Protein AF-A0A965X068-F1 (afdb_monomer_lite)

Foldseek 3Di:
DLLVVLQVLQVLLCVLQVNPDGDDPVLSVLSCCLCPVLVADSVLLNVLSNVLHPPPCSSVSSSVLSVVCSVVVHRDPVVSVVVVVVVLVPVPCDDDDDPDDDDPPDDDPPPDQRPVNVVVPPDPDDDDDDD

Secondary structure (DSSP, 8-state):
-HHHHHHHHHHHHHHHTT--SPPPHHHHHHHHIIIIIS---HHHHHHHHHHTTT-SSHHHHHHHHHHHHHHTT--SHHHHHHHHHHHHHTTS------------SS-----PPPTTHHHH-----S-----

pLDDT: mean 73.38, std 20.21, range [35.22, 94.38]

Radius of gyration: 19.66 Å; chains: 1; bounding box: 40×53×57 Å

Structure (mmCIF, N/CA/C/O backbone):
data_AF-A0A965X068-F1
#
_entry.id   AF-A0A965X068-F1
#
loop_
_atom_site.group_PDB
_atom_site.id
_atom_site.type_symbol
_atom_site.label_atom_id
_atom_site.label_alt_id
_atom_site.label_comp_id
_atom_site.label_asym_id
_atom_site.label_entity_id
_atom_site.label_seq_id
_atom_site.pdbx_PDB_ins_code
_atom_site.Cartn_x
_atom_site.Cartn_y
_atom_site.Cartn_z
_atom_site.occupancy
_atom_site.B_iso_or_equiv
_atom_site.auth_seq_id
_atom_site.auth_comp_id
_atom_site.auth_asym_id
_atom_site.auth_atom_id
_atom_site.pdbx_PDB_model_num
ATOM 1 N N . ARG A 1 1 ? 3.897 -21.044 5.702 1.00 66.38 1 ARG A N 1
ATOM 2 C CA . ARG A 1 1 ? 5.261 -20.454 5.684 1.00 66.38 1 ARG A CA 1
ATOM 3 C C . ARG A 1 1 ? 5.119 -18.940 5.562 1.00 66.38 1 ARG A C 1
ATOM 5 O O . ARG A 1 1 ? 4.649 -18.493 4.528 1.00 66.38 1 ARG A O 1
ATOM 12 N N . ARG A 1 2 ? 5.476 -18.171 6.597 1.00 81.12 2 ARG A N 1
ATOM 13 C CA . ARG A 1 2 ? 5.324 -16.699 6.650 1.00 81.12 2 ARG A CA 1
ATOM 14 C C . ARG A 1 2 ? 5.943 -15.976 5.444 1.00 81.12 2 ARG A C 1
ATOM 16 O O . ARG A 1 2 ? 5.287 -15.153 4.825 1.00 81.12 2 ARG A O 1
ATOM 23 N N . GLN A 1 3 ? 7.150 -16.372 5.047 1.00 86.31 3 GLN A N 1
ATOM 24 C CA . GLN A 1 3 ? 7.843 -15.802 3.884 1.00 86.31 3 GLN A CA 1
ATOM 25 C C . GLN A 1 3 ? 7.074 -15.980 2.568 1.00 86.31 3 GLN A C 1
ATOM 27 O O . GLN A 1 3 ? 7.004 -15.041 1.788 1.00 86.31 3 GLN A O 1
ATOM 32 N N . ALA A 1 4 ? 6.433 -17.134 2.355 1.00 89.88 4 ALA A N 1
ATOM 33 C CA . ALA A 1 4 ? 5.654 -17.377 1.141 1.00 89.88 4 ALA A CA 1
ATOM 34 C C . ALA A 1 4 ? 4.432 -16.446 1.042 1.00 89.88 4 ALA A C 1
ATOM 36 O O . ALA A 1 4 ? 4.104 -15.982 -0.043 1.00 89.88 4 ALA A O 1
ATOM 37 N N . ALA A 1 5 ? 3.798 -16.125 2.176 1.00 90.12 5 ALA A N 1
ATOM 38 C CA . ALA A 1 5 ? 2.693 -15.167 2.215 1.00 90.12 5 ALA A CA 1
ATOM 39 C C . ALA A 1 5 ? 3.167 -13.736 1.906 1.00 90.12 5 ALA A C 1
ATOM 41 O O . ALA A 1 5 ? 2.514 -13.016 1.158 1.00 90.12 5 ALA A O 1
ATOM 42 N N . VAL A 1 6 ? 4.332 -13.338 2.429 1.00 92.06 6 VAL A N 1
ATOM 43 C CA . VAL A 1 6 ? 4.943 -12.033 2.120 1.00 92.06 6 VAL A CA 1
ATOM 44 C C . VAL A 1 6 ? 5.361 -11.950 0.652 1.00 92.06 6 VAL A C 1
ATOM 46 O O . VAL A 1 6 ? 5.211 -10.904 0.029 1.00 92.06 6 VAL A O 1
ATOM 49 N N . GLU A 1 7 ? 5.875 -13.037 0.078 1.00 92.81 7 GLU A N 1
ATOM 50 C CA . GLU A 1 7 ? 6.220 -13.097 -1.343 1.00 92.81 7 GLU A CA 1
ATOM 51 C C . GLU A 1 7 ? 4.999 -12.952 -2.249 1.00 92.81 7 GLU A C 1
ATOM 53 O O . GLU A 1 7 ? 5.064 -12.195 -3.218 1.00 92.81 7 GLU A O 1
ATOM 58 N N . ASP A 1 8 ? 3.900 -13.634 -1.926 1.00 94.25 8 ASP A N 1
ATOM 59 C CA . ASP A 1 8 ? 2.643 -13.517 -2.664 1.00 94.25 8 ASP A CA 1
ATOM 60 C C . ASP A 1 8 ? 2.058 -12.100 -2.557 1.00 94.25 8 ASP A C 1
ATOM 62 O O . ASP A 1 8 ? 1.728 -11.478 -3.569 1.00 94.25 8 ASP A O 1
ATOM 66 N N . LEU A 1 9 ? 2.047 -11.527 -1.348 1.00 93.12 9 LEU A N 1
ATOM 67 C CA . LEU A 1 9 ? 1.636 -10.141 -1.123 1.00 93.12 9 LEU A CA 1
ATOM 68 C C . LEU A 1 9 ? 2.486 -9.161 -1.941 1.00 93.12 9 LEU A C 1
ATOM 70 O O . LEU A 1 9 ? 1.952 -8.267 -2.597 1.00 93.12 9 LEU A O 1
ATOM 74 N N . ALA A 1 10 ? 3.807 -9.345 -1.939 1.00 93.25 10 ALA A N 1
ATOM 75 C CA . ALA A 1 10 ? 4.725 -8.495 -2.682 1.00 93.25 10 ALA A CA 1
ATOM 76 C C . ALA A 1 10 ? 4.508 -8.594 -4.192 1.00 93.25 10 ALA A C 1
ATOM 78 O O . ALA A 1 10 ? 4.493 -7.574 -4.879 1.00 93.25 10 ALA A O 1
ATOM 79 N N . ALA A 1 11 ? 4.310 -9.806 -4.713 1.00 93.00 11 ALA A N 1
ATOM 80 C CA . ALA A 1 11 ? 4.008 -10.017 -6.122 1.00 93.00 11 ALA A CA 1
ATOM 81 C C . ALA A 1 11 ? 2.692 -9.332 -6.519 1.00 93.00 11 ALA A C 1
ATOM 83 O O . ALA A 1 11 ? 2.638 -8.633 -7.532 1.00 93.00 11 ALA A O 1
ATOM 84 N N . ASN A 1 12 ? 1.654 -9.472 -5.692 1.00 94.38 12 ASN A N 1
ATOM 85 C CA . ASN A 1 12 ? 0.356 -8.850 -5.925 1.00 94.38 12 ASN A CA 1
ATOM 86 C C . ASN A 1 12 ? 0.420 -7.322 -5.882 1.00 94.38 12 ASN A C 1
ATOM 88 O O . ASN A 1 12 ? -0.106 -6.672 -6.785 1.00 94.38 12 ASN A O 1
ATOM 92 N N . ALA A 1 13 ? 1.105 -6.748 -4.896 1.00 92.81 13 ALA A N 1
ATOM 93 C CA . ALA A 1 13 ? 1.295 -5.30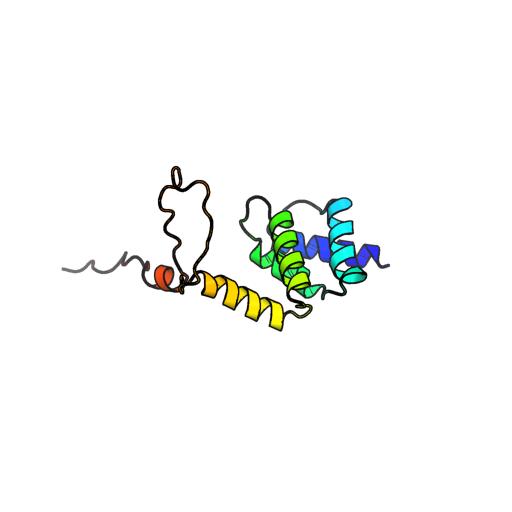8 -4.801 1.00 92.81 13 ALA A CA 1
ATOM 94 C C . ALA A 1 13 ? 2.081 -4.758 -6.003 1.00 92.81 13 ALA A C 1
ATOM 96 O O . ALA A 1 13 ? 1.677 -3.776 -6.613 1.00 92.81 13 ALA A O 1
ATOM 97 N N . PHE A 1 14 ? 3.166 -5.416 -6.418 1.00 92.81 14 PHE A N 1
ATOM 98 C CA . PHE A 1 14 ? 3.977 -4.946 -7.549 1.00 92.81 14 PHE A CA 1
ATOM 99 C C . PHE A 1 14 ? 3.205 -4.996 -8.861 1.00 92.81 14 PHE A C 1
ATOM 101 O O . PHE A 1 14 ? 3.290 -4.063 -9.656 1.00 92.81 14 PHE A O 1
ATOM 108 N N . ARG A 1 15 ? 2.403 -6.048 -9.049 1.00 91.38 15 ARG A N 1
ATOM 109 C CA . ARG A 1 15 ? 1.491 -6.163 -10.185 1.00 91.38 15 ARG A CA 1
ATOM 110 C C . ARG A 1 15 ? 0.481 -5.014 -10.216 1.00 91.38 15 ARG A C 1
ATOM 112 O O . ARG A 1 15 ? 0.281 -4.441 -11.280 1.00 91.38 15 ARG A O 1
ATOM 119 N N . ARG A 1 16 ? -0.122 -4.667 -9.072 1.00 91.06 16 ARG A N 1
ATOM 120 C CA . ARG A 1 16 ? -1.081 -3.549 -8.970 1.00 91.06 16 ARG A CA 1
ATOM 121 C C . ARG A 1 16 ? -0.425 -2.196 -9.235 1.00 91.06 16 ARG A C 1
ATOM 123 O O . ARG A 1 16 ? -0.984 -1.407 -9.975 1.00 91.06 16 ARG A O 1
ATOM 130 N N . ALA A 1 17 ? 0.787 -1.982 -8.728 1.00 88.25 17 ALA A N 1
ATOM 131 C CA . ALA A 1 17 ? 1.556 -0.757 -8.951 1.00 88.25 17 ALA A CA 1
ATOM 132 C C . ALA A 1 17 ? 2.164 -0.631 -10.366 1.00 88.25 17 ALA A C 1
ATOM 134 O O . ALA A 1 17 ? 2.918 0.307 -10.627 1.00 88.25 17 ALA A O 1
ATOM 135 N N . GLY A 1 18 ? 1.917 -1.589 -11.269 1.00 88.38 18 GLY A N 1
ATOM 136 C CA . GLY A 1 18 ? 2.467 -1.578 -12.629 1.00 88.38 18 GLY A CA 1
ATOM 137 C C . GLY A 1 18 ? 3.972 -1.858 -12.704 1.00 88.38 18 GLY A C 1
ATOM 138 O O . GLY A 1 18 ? 4.627 -1.482 -13.672 1.00 88.38 18 GLY A O 1
ATOM 139 N N . ILE A 1 19 ? 4.550 -2.508 -11.690 1.00 87.31 19 ILE A N 1
ATOM 140 C CA . ILE A 1 19 ? 5.975 -2.843 -11.643 1.00 87.31 19 ILE A CA 1
ATOM 141 C C . ILE A 1 19 ? 6.181 -4.230 -12.276 1.00 87.31 19 ILE A C 1
ATOM 143 O O . ILE A 1 19 ? 5.819 -5.234 -11.664 1.00 87.31 19 ILE A O 1
ATOM 147 N N . PRO A 1 20 ? 6.833 -4.342 -13.450 1.00 86.88 20 PRO A N 1
ATOM 148 C CA . PRO A 1 20 ? 6.958 -5.620 -14.165 1.00 86.88 20 PRO A CA 1
ATOM 149 C C . PRO A 1 20 ? 8.020 -6.561 -13.569 1.00 86.88 20 PRO A C 1
ATOM 151 O O . PRO A 1 20 ? 8.184 -7.694 -14.016 1.00 86.88 20 PRO A O 1
ATOM 154 N N . ARG A 1 21 ? 8.781 -6.101 -12.569 1.00 90.31 21 ARG A N 1
ATOM 155 C CA . ARG A 1 21 ? 9.860 -6.863 -11.924 1.00 90.31 21 ARG A CA 1
ATOM 156 C C . ARG A 1 21 ? 9.415 -7.480 -10.602 1.00 90.31 21 ARG A C 1
ATOM 158 O O . ARG A 1 21 ? 8.514 -6.986 -9.934 1.00 90.31 21 ARG A O 1
ATOM 165 N N . ARG A 1 22 ? 10.150 -8.500 -10.156 1.00 89.75 22 ARG A N 1
ATOM 166 C CA . ARG A 1 22 ? 9.968 -9.093 -8.823 1.00 89.75 22 ARG A CA 1
ATOM 167 C C . ARG A 1 22 ? 10.443 -8.142 -7.715 1.00 89.75 22 ARG A C 1
ATOM 169 O O . ARG A 1 22 ? 11.365 -7.339 -7.910 1.00 89.75 22 ARG A O 1
ATOM 176 N N . ALA A 1 23 ? 9.828 -8.261 -6.540 1.00 90.25 23 ALA A N 1
ATOM 177 C CA . ALA A 1 23 ? 10.254 -7.556 -5.338 1.00 90.25 23 ALA A CA 1
ATOM 178 C C . ALA A 1 23 ? 11.628 -8.061 -4.864 1.00 90.25 23 ALA A C 1
ATOM 180 O O . ALA A 1 23 ? 11.897 -9.265 -4.849 1.00 90.25 23 ALA A O 1
ATOM 181 N N . THR A 1 24 ? 12.506 -7.142 -4.462 1.00 93.56 24 THR A N 1
ATOM 182 C CA . THR A 1 24 ? 13.817 -7.488 -3.895 1.00 93.56 24 THR A CA 1
ATOM 183 C C . THR A 1 24 ? 13.683 -8.003 -2.457 1.00 93.56 24 THR A C 1
ATOM 185 O O . THR A 1 24 ? 12.629 -7.888 -1.830 1.00 93.56 24 THR A O 1
ATOM 188 N N . ALA A 1 25 ? 14.757 -8.568 -1.894 1.00 92.25 25 ALA A N 1
ATOM 189 C CA . ALA A 1 25 ? 14.772 -9.006 -0.494 1.00 92.25 25 ALA A CA 1
ATOM 190 C C . ALA A 1 25 ? 14.444 -7.862 0.485 1.00 92.25 25 ALA A C 1
ATOM 192 O O . ALA A 1 25 ? 13.600 -8.040 1.357 1.00 92.25 25 ALA A O 1
ATOM 193 N N . ALA A 1 26 ? 15.023 -6.674 0.277 1.00 92.06 26 ALA A N 1
ATOM 194 C CA . ALA A 1 26 ? 14.744 -5.496 1.100 1.00 92.06 26 ALA A CA 1
ATOM 195 C C . ALA A 1 26 ? 13.273 -5.053 1.015 1.00 92.06 26 ALA A C 1
ATOM 197 O O . ALA A 1 26 ? 12.663 -4.719 2.023 1.00 92.06 26 ALA A O 1
ATOM 198 N N . GLN A 1 27 ? 12.673 -5.103 -0.179 1.00 92.69 27 GLN A N 1
ATOM 199 C CA . GLN A 1 27 ? 11.266 -4.734 -0.370 1.00 92.69 27 GLN A CA 1
ATOM 200 C C . GLN A 1 27 ? 10.315 -5.726 0.313 1.00 92.69 27 GLN A C 1
ATOM 202 O O . GLN A 1 27 ? 9.341 -5.314 0.936 1.00 92.69 27 GLN A O 1
ATOM 207 N N . ARG A 1 28 ? 10.631 -7.027 0.260 1.00 93.88 28 ARG A N 1
ATOM 208 C CA . ARG A 1 28 ? 9.889 -8.062 0.997 1.00 93.88 28 ARG A CA 1
ATOM 209 C C . ARG A 1 28 ? 10.013 -7.886 2.510 1.00 93.88 28 ARG A C 1
ATOM 211 O O . ARG A 1 28 ? 9.015 -8.004 3.208 1.00 93.88 28 ARG A O 1
ATOM 218 N N . MET A 1 29 ? 11.203 -7.552 3.008 1.00 93.50 29 MET A N 1
ATOM 219 C CA . MET A 1 29 ? 11.412 -7.258 4.430 1.00 93.50 29 MET A CA 1
ATOM 220 C C . MET A 1 29 ? 10.585 -6.046 4.879 1.00 93.50 29 MET A C 1
ATOM 222 O O . MET A 1 29 ? 9.966 -6.084 5.934 1.00 93.50 29 MET A O 1
ATOM 226 N N . GLN A 1 30 ? 10.500 -5.002 4.053 1.00 93.56 30 GLN A N 1
ATOM 227 C CA . GLN A 1 30 ? 9.674 -3.835 4.356 1.00 93.56 30 GLN A CA 1
ATOM 228 C C . GLN A 1 30 ? 8.177 -4.183 4.418 1.00 93.56 30 GLN A C 1
ATOM 230 O O . GLN A 1 30 ? 7.481 -3.755 5.334 1.00 93.56 30 GLN A O 1
ATOM 235 N N . MET A 1 31 ? 7.687 -5.014 3.495 1.00 93.19 31 MET A N 1
ATOM 236 C CA . MET A 1 31 ? 6.305 -5.510 3.532 1.00 93.19 31 MET A CA 1
ATOM 237 C C . MET A 1 31 ? 6.035 -6.403 4.745 1.00 93.19 31 MET A C 1
ATOM 239 O O . MET A 1 31 ? 4.950 -6.352 5.321 1.00 93.19 31 MET A O 1
ATOM 243 N N . GLU A 1 32 ? 7.025 -7.189 5.172 1.00 93.88 32 GLU A N 1
ATOM 244 C CA . GLU A 1 32 ? 6.941 -7.950 6.416 1.00 93.88 32 GLU A CA 1
ATOM 245 C C . GLU A 1 32 ? 6.806 -7.022 7.632 1.00 93.88 32 GLU A C 1
ATOM 247 O O . GLU A 1 32 ? 5.963 -7.267 8.495 1.00 93.88 32 GLU A O 1
ATOM 252 N N . THR A 1 33 ? 7.578 -5.934 7.684 1.00 93.19 33 THR A N 1
ATOM 253 C CA . THR A 1 33 ? 7.472 -4.923 8.745 1.00 93.19 33 THR A CA 1
ATOM 254 C C . THR A 1 33 ? 6.066 -4.332 8.807 1.00 93.19 33 THR A C 1
ATOM 256 O O . THR A 1 33 ? 5.478 -4.286 9.885 1.00 93.19 33 THR A O 1
ATOM 259 N N . TRP A 1 34 ? 5.482 -3.946 7.671 1.00 92.44 34 TRP A N 1
ATOM 260 C CA . TRP A 1 34 ? 4.130 -3.379 7.646 1.00 92.44 34 TRP A CA 1
ATOM 261 C C . TRP A 1 34 ? 3.078 -4.339 8.213 1.00 92.44 34 TRP A C 1
ATOM 263 O O . TRP A 1 34 ? 2.284 -3.962 9.071 1.00 92.44 34 TRP A O 1
ATOM 273 N N . VAL A 1 35 ? 3.088 -5.597 7.771 1.00 91.12 35 VAL A N 1
ATOM 274 C CA . VAL A 1 35 ? 2.049 -6.563 8.157 1.00 91.12 35 VAL A CA 1
ATOM 275 C C . VAL A 1 35 ? 2.248 -7.085 9.579 1.00 91.12 35 VAL A C 1
ATOM 277 O O . VAL A 1 35 ? 1.284 -7.238 10.323 1.00 91.12 35 VAL A O 1
ATOM 280 N N . TYR A 1 36 ? 3.489 -7.372 9.976 1.00 91.19 36 TYR A N 1
ATOM 281 C CA . TYR A 1 36 ? 3.757 -8.084 11.227 1.00 91.19 36 TYR A CA 1
ATOM 282 C C . TYR A 1 36 ? 4.282 -7.206 12.357 1.00 91.19 36 TYR A C 1
ATOM 284 O O . TYR A 1 36 ? 3.995 -7.516 13.506 1.00 91.19 36 TYR A O 1
ATOM 292 N N . ALA A 1 37 ? 5.064 -6.163 12.065 1.00 90.38 37 ALA A N 1
ATOM 293 C CA . ALA A 1 37 ? 5.580 -5.269 13.104 1.00 90.38 37 ALA A CA 1
ATOM 294 C C . ALA A 1 37 ? 4.614 -4.109 13.371 1.00 90.38 37 ALA A C 1
ATOM 296 O O . ALA A 1 37 ? 4.422 -3.721 14.516 1.00 90.38 37 ALA A O 1
ATOM 297 N N . TRP A 1 38 ? 3.989 -3.572 12.320 1.00 88.81 38 TRP A N 1
ATOM 298 C CA . TRP A 1 38 ? 3.008 -2.485 12.428 1.00 88.81 38 TRP A CA 1
ATOM 299 C C . TRP A 1 38 ? 1.564 -2.987 12.505 1.00 88.81 38 TRP A C 1
ATOM 301 O O . TRP A 1 38 ? 0.643 -2.185 12.623 1.00 88.81 38 TRP A O 1
ATOM 311 N N . HIS A 1 39 ? 1.362 -4.310 12.441 1.00 89.38 39 HIS A N 1
ATOM 312 C CA . HIS A 1 39 ? 0.047 -4.956 12.493 1.00 89.38 39 HIS A CA 1
ATOM 313 C C . HIS A 1 39 ? -0.963 -4.374 11.490 1.00 89.38 39 HIS A C 1
ATOM 315 O O . HIS A 1 39 ? -2.167 -4.336 11.747 1.00 89.38 39 HIS A O 1
ATOM 321 N N . MET A 1 40 ? -0.478 -3.912 10.336 1.00 85.88 40 MET A N 1
ATOM 322 C CA . MET A 1 40 ? -1.335 -3.370 9.290 1.00 85.88 40 MET A CA 1
ATOM 323 C C . MET A 1 40 ? -1.942 -4.485 8.451 1.00 85.88 40 MET A C 1
ATOM 325 O O . MET A 1 40 ? -1.325 -5.524 8.207 1.00 85.88 40 MET A O 1
ATOM 329 N N . SER A 1 41 ? -3.154 -4.245 7.954 1.00 89.38 41 SER A N 1
ATOM 330 C CA . SER A 1 41 ? -3.808 -5.194 7.059 1.00 89.38 41 SER A CA 1
ATOM 331 C C . SER A 1 41 ? -3.014 -5.362 5.749 1.00 89.38 41 SER A C 1
ATOM 333 O O . SER A 1 41 ? -2.620 -4.358 5.150 1.00 89.38 41 SER A O 1
ATOM 335 N N . PRO A 1 42 ? -2.822 -6.596 5.240 1.00 89.69 42 PRO A N 1
ATOM 336 C CA . PRO A 1 42 ? -2.237 -6.839 3.917 1.00 89.69 42 PRO A CA 1
ATOM 337 C C . PRO A 1 42 ? -2.969 -6.098 2.791 1.00 89.69 42 PRO A C 1
ATOM 339 O O . PRO A 1 42 ? -2.347 -5.621 1.845 1.00 89.69 42 PRO A O 1
ATOM 342 N N . GLU A 1 43 ? -4.283 -5.930 2.930 1.00 89.94 43 GLU A N 1
ATOM 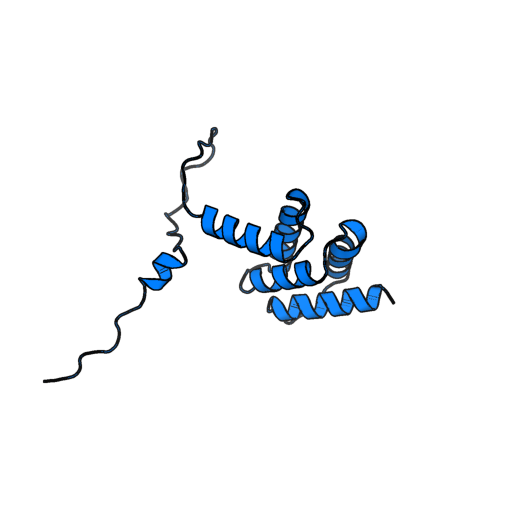343 C CA . GLU A 1 43 ? -5.111 -5.179 1.984 1.00 89.94 43 GLU A CA 1
ATOM 344 C C . GLU A 1 43 ? -4.720 -3.698 1.903 1.00 89.94 43 GLU A C 1
ATOM 346 O O . GLU A 1 43 ? -4.851 -3.069 0.856 1.00 89.94 43 GLU A O 1
ATOM 351 N N . LEU A 1 44 ? -4.182 -3.139 2.990 1.00 89.50 44 LEU A N 1
ATOM 352 C CA . LEU A 1 44 ? -3.681 -1.768 3.031 1.00 89.50 44 LEU A CA 1
ATOM 353 C C . LEU A 1 44 ? -2.442 -1.606 2.139 1.00 89.50 44 LEU A C 1
ATOM 355 O O . LEU A 1 44 ? -2.330 -0.649 1.373 1.00 89.50 44 LEU A O 1
ATOM 359 N N . ALA A 1 45 ? -1.543 -2.594 2.175 1.00 90.06 45 ALA A N 1
ATOM 360 C CA . ALA A 1 45 ? -0.376 -2.627 1.300 1.00 90.06 45 ALA A CA 1
ATOM 361 C C . ALA A 1 45 ? -0.788 -2.741 -0.178 1.00 90.06 45 ALA A C 1
ATOM 363 O O . ALA A 1 45 ? -0.178 -2.099 -1.031 1.00 90.06 45 ALA A O 1
ATOM 364 N N . LEU A 1 46 ? -1.847 -3.498 -0.482 1.00 91.88 46 LEU A N 1
ATOM 365 C CA . LEU A 1 46 ? -2.392 -3.601 -1.837 1.00 91.88 46 LEU A CA 1
ATOM 366 C C . LEU A 1 46 ? -3.045 -2.292 -2.303 1.00 91.88 46 LEU A C 1
ATOM 368 O O . LEU A 1 46 ? -2.790 -1.868 -3.427 1.00 91.88 46 LEU A O 1
ATOM 372 N N . LEU A 1 47 ? -3.797 -1.614 -1.431 1.00 89.38 47 LEU A N 1
ATOM 373 C CA . LEU A 1 47 ? -4.405 -0.316 -1.732 1.00 89.38 47 LEU A CA 1
ATOM 374 C C . LEU A 1 47 ? -3.344 0.754 -2.023 1.00 89.38 47 LEU A C 1
ATOM 376 O O . LEU A 1 47 ? -3.453 1.481 -3.007 1.00 89.38 47 LEU A O 1
ATOM 380 N N . SER A 1 48 ? -2.284 0.826 -1.208 1.00 89.88 48 SER A N 1
ATOM 381 C CA . SER A 1 48 ? -1.181 1.765 -1.470 1.00 89.88 48 SER A CA 1
ATOM 382 C C . SER A 1 48 ? -0.508 1.509 -2.818 1.00 89.88 48 SER A C 1
ATOM 384 O O . SER A 1 48 ? -0.049 2.446 -3.463 1.00 89.88 48 SER A O 1
ATOM 386 N N . ALA A 1 49 ? -0.461 0.249 -3.261 1.00 91.50 49 ALA A N 1
ATOM 387 C CA . ALA A 1 49 ? 0.098 -0.105 -4.554 1.00 91.50 49 ALA A CA 1
ATOM 388 C C . ALA A 1 49 ? -0.768 0.402 -5.712 1.00 91.50 49 ALA A C 1
ATOM 390 O O . ALA A 1 49 ? -0.224 0.903 -6.690 1.00 91.50 49 ALA A O 1
ATOM 391 N N . GLU A 1 50 ? -2.094 0.319 -5.585 1.00 88.88 50 GLU A N 1
ATOM 392 C CA . GLU A 1 50 ? -3.031 0.874 -6.569 1.00 88.88 50 GLU A CA 1
ATOM 393 C C . GLU A 1 50 ? -2.862 2.393 -6.688 1.00 88.88 50 GLU A C 1
ATOM 395 O O . GLU A 1 50 ? -2.741 2.909 -7.797 1.00 88.88 50 GLU A O 1
ATOM 400 N N . TYR A 1 51 ? -2.742 3.099 -5.561 1.00 85.31 51 TYR A N 1
ATOM 401 C CA . TYR A 1 51 ? -2.525 4.551 -5.545 1.00 85.31 51 TYR A CA 1
ATOM 402 C C . TYR A 1 51 ? -1.135 4.983 -6.017 1.00 85.31 51 TYR A C 1
ATOM 404 O O . TYR A 1 51 ? -0.965 6.102 -6.487 1.00 85.31 51 TYR A O 1
ATOM 412 N N . ALA A 1 52 ? -0.133 4.114 -5.905 1.00 88.31 52 ALA A N 1
ATOM 413 C CA . ALA A 1 52 ? 1.220 4.389 -6.378 1.00 88.31 52 ALA A CA 1
ATOM 414 C C . ALA A 1 52 ? 1.408 4.135 -7.887 1.00 88.31 52 ALA A C 1
ATOM 416 O O . ALA A 1 52 ? 2.518 4.299 -8.403 1.00 88.31 52 ALA A O 1
ATOM 417 N N . THR A 1 53 ? 0.360 3.706 -8.595 1.00 88.88 53 THR A N 1
ATOM 418 C CA . THR A 1 53 ? 0.413 3.436 -10.037 1.00 88.88 53 THR A CA 1
ATOM 419 C C . THR A 1 53 ? 0.748 4.710 -10.814 1.00 88.88 53 THR A C 1
ATOM 421 O O . THR A 1 53 ? 0.142 5.753 -10.602 1.00 88.88 53 THR A O 1
ATOM 424 N N . GLY A 1 54 ? 1.711 4.630 -11.736 1.00 81.25 54 GLY A N 1
ATOM 425 C CA . GLY A 1 54 ? 2.131 5.766 -12.571 1.00 81.25 54 GLY A CA 1
ATOM 426 C C . GLY A 1 54 ? 3.184 6.684 -11.936 1.00 81.25 54 GLY A C 1
ATOM 427 O O . GLY A 1 54 ? 3.750 7.528 -12.627 1.00 81.25 54 GLY A O 1
ATOM 428 N N . GLU A 1 55 ? 3.515 6.488 -10.659 1.00 82.81 55 GLU A N 1
ATOM 429 C CA . GLU A 1 55 ? 4.599 7.215 -10.000 1.00 82.81 55 GLU A CA 1
ATOM 430 C C . GLU A 1 55 ? 5.974 6.769 -10.532 1.00 82.81 55 GLU A C 1
ATOM 432 O O . GLU A 1 55 ? 6.185 5.602 -10.866 1.00 82.81 55 GLU A O 1
ATOM 437 N N . SER A 1 56 ? 6.972 7.661 -10.534 1.00 84.06 56 SER A N 1
ATOM 438 C CA . SER A 1 56 ? 8.344 7.304 -10.944 1.00 84.06 56 SER A CA 1
ATOM 439 C C . SER A 1 56 ? 8.973 6.236 -10.032 1.00 84.06 56 SER A C 1
ATOM 441 O O . SER A 1 56 ? 9.781 5.408 -10.464 1.00 84.06 56 SER A O 1
ATOM 443 N N . ARG A 1 57 ? 8.606 6.244 -8.744 1.00 87.88 57 ARG A N 1
ATOM 444 C CA . ARG A 1 57 ? 9.109 5.315 -7.720 1.00 87.88 57 ARG A CA 1
ATOM 445 C C . ARG A 1 57 ? 7.943 4.730 -6.914 1.00 87.88 57 ARG A C 1
ATOM 447 O O . ARG A 1 57 ? 7.784 5.080 -5.742 1.00 87.88 57 ARG A O 1
ATOM 454 N N . PRO A 1 58 ? 7.173 3.793 -7.490 1.00 89.06 58 PRO A N 1
ATOM 455 C CA . PRO A 1 58 ? 5.919 3.312 -6.906 1.00 89.06 58 PRO A CA 1
ATOM 456 C C . PRO A 1 58 ? 6.102 2.732 -5.498 1.00 89.06 58 PRO A C 1
ATOM 458 O O . PRO A 1 58 ? 5.408 3.109 -4.563 1.00 89.06 58 PRO A O 1
ATOM 461 N N . PHE A 1 59 ? 7.129 1.904 -5.288 1.00 89.62 59 PHE A N 1
ATOM 462 C CA . PHE A 1 59 ? 7.400 1.335 -3.963 1.00 89.62 59 PHE A CA 1
ATOM 463 C C . PHE A 1 59 ? 7.747 2.394 -2.898 1.00 89.62 59 PHE A C 1
ATOM 465 O O . PHE A 1 59 ? 7.410 2.237 -1.729 1.00 89.62 59 PHE A O 1
ATOM 472 N N . SER A 1 60 ? 8.427 3.476 -3.288 1.00 90.12 60 SER A N 1
ATOM 473 C CA . SER A 1 60 ? 8.738 4.576 -2.368 1.00 90.12 60 SER A CA 1
ATOM 474 C C . SER A 1 60 ? 7.487 5.384 -2.014 1.00 90.12 60 SER A C 1
ATOM 476 O O . SER A 1 60 ? 7.364 5.830 -0.876 1.00 90.12 60 SER A O 1
ATOM 478 N N . ALA A 1 61 ? 6.555 5.546 -2.956 1.00 88.75 61 ALA A N 1
ATOM 479 C CA . ALA A 1 61 ? 5.263 6.166 -2.684 1.00 88.75 61 ALA A CA 1
ATOM 480 C C . ALA A 1 61 ? 4.412 5.307 -1.742 1.00 88.75 61 ALA A C 1
ATOM 482 O O . ALA A 1 61 ? 3.896 5.833 -0.758 1.00 88.75 61 ALA A O 1
ATOM 483 N N . MET A 1 62 ? 4.369 3.988 -1.964 1.00 91.62 62 MET A N 1
ATOM 484 C CA . MET A 1 62 ? 3.718 3.046 -1.047 1.00 91.62 62 MET A CA 1
ATOM 485 C C . MET A 1 62 ? 4.262 3.174 0.379 1.00 91.62 62 MET A C 1
ATOM 487 O O . MET A 1 62 ? 3.490 3.335 1.317 1.00 91.62 62 MET A O 1
ATOM 491 N N . ASP A 1 63 ? 5.589 3.165 0.556 1.00 92.56 63 ASP A N 1
ATOM 492 C CA . ASP A 1 63 ? 6.211 3.300 1.881 1.00 92.56 63 ASP A CA 1
ATOM 493 C C . ASP A 1 63 ? 5.832 4.614 2.575 1.00 92.56 63 ASP A C 1
ATOM 495 O O . ASP A 1 63 ? 5.572 4.634 3.779 1.00 92.56 63 ASP A O 1
ATOM 499 N N . ARG A 1 64 ? 5.737 5.709 1.814 1.00 89.19 64 ARG A N 1
ATOM 500 C CA . ARG A 1 64 ? 5.316 7.011 2.337 1.00 89.19 64 ARG A CA 1
ATOM 501 C C . ARG A 1 64 ? 3.849 7.009 2.778 1.00 89.19 64 ARG A C 1
ATOM 503 O O . ARG A 1 64 ? 3.553 7.547 3.841 1.00 89.19 64 ARG A O 1
ATOM 510 N N . MET A 1 65 ? 2.955 6.394 1.999 1.00 88.12 65 MET A N 1
ATOM 511 C CA . MET A 1 65 ? 1.537 6.240 2.357 1.00 88.12 65 MET A CA 1
ATOM 512 C C . MET A 1 65 ? 1.372 5.358 3.597 1.00 88.12 65 MET A C 1
ATOM 514 O O . MET A 1 65 ? 0.701 5.755 4.542 1.00 88.12 65 MET A O 1
ATOM 518 N N . MET A 1 66 ? 2.055 4.210 3.640 1.00 89.81 66 MET A N 1
ATOM 519 C CA . MET A 1 66 ? 1.998 3.277 4.770 1.00 89.81 66 MET A CA 1
ATOM 520 C C . MET A 1 66 ? 2.503 3.916 6.068 1.00 89.81 66 MET A C 1
ATOM 522 O O . MET A 1 66 ? 1.873 3.759 7.109 1.00 89.81 66 MET A O 1
ATOM 526 N N . LYS A 1 67 ? 3.597 4.688 6.021 1.00 90.38 67 LYS A N 1
ATOM 527 C CA . LYS A 1 67 ? 4.080 5.455 7.183 1.00 90.38 67 LYS A CA 1
ATOM 528 C C . LYS A 1 67 ? 3.057 6.477 7.657 1.00 90.38 67 LYS A C 1
ATOM 530 O O . LYS A 1 67 ? 2.740 6.507 8.839 1.00 90.38 67 LYS A O 1
ATOM 535 N N . ARG A 1 68 ? 2.486 7.246 6.730 1.00 86.44 68 ARG A N 1
ATOM 536 C CA . ARG A 1 68 ? 1.473 8.251 7.054 1.00 86.44 68 ARG A CA 1
ATOM 537 C C . ARG A 1 68 ? 0.226 7.633 7.694 1.00 86.44 68 ARG A C 1
ATOM 539 O O . ARG A 1 68 ? -0.253 8.153 8.695 1.00 86.44 68 ARG A O 1
ATOM 546 N N . TRP A 1 69 ? -0.255 6.503 7.176 1.00 87.00 69 TRP A N 1
ATOM 547 C CA . TRP A 1 69 ? -1.364 5.761 7.783 1.00 87.00 69 TRP A CA 1
ATOM 548 C C . TRP A 1 69 ? -1.008 5.226 9.168 1.00 87.00 69 TRP A C 1
ATOM 550 O O . TRP A 1 69 ? -1.822 5.319 10.081 1.00 87.00 69 TRP A O 1
ATOM 560 N N . HIS A 1 70 ? 0.219 4.738 9.355 1.00 88.25 70 HIS A N 1
ATOM 561 C CA . HIS A 1 70 ? 0.691 4.260 10.652 1.00 88.25 70 HIS A CA 1
ATOM 562 C C . HIS A 1 70 ? 0.730 5.387 11.690 1.00 88.25 70 HIS A C 1
ATOM 564 O O . HIS A 1 70 ? 0.232 5.222 12.799 1.00 88.25 70 HIS A O 1
ATOM 570 N N . GLU A 1 71 ? 1.269 6.549 11.317 1.00 86.56 71 GLU A N 1
ATOM 571 C CA . GLU A 1 71 ? 1.314 7.745 12.167 1.00 86.56 71 GLU A CA 1
ATOM 572 C C . GLU A 1 71 ? -0.089 8.272 12.503 1.00 86.56 71 GLU A C 1
ATOM 574 O O . GLU A 1 71 ? -0.321 8.740 13.615 1.00 86.56 71 GLU A O 1
ATOM 579 N N . ALA A 1 72 ? -1.043 8.140 11.578 1.00 80.75 72 ALA A N 1
ATOM 580 C CA . ALA A 1 72 ? -2.448 8.477 11.796 1.00 80.75 72 ALA A CA 1
ATOM 581 C C . ALA A 1 72 ? -3.227 7.417 12.606 1.00 80.75 72 ALA A C 1
ATOM 583 O O . ALA A 1 72 ? -4.412 7.607 12.876 1.00 80.75 72 ALA A O 1
ATOM 584 N N . GLY A 1 73 ? -2.601 6.293 12.978 1.00 84.56 73 GLY A N 1
ATOM 585 C CA . GLY A 1 73 ? -3.263 5.183 13.672 1.00 84.56 73 GLY A CA 1
ATOM 586 C C . GLY A 1 73 ? -4.247 4.397 12.796 1.00 84.56 73 GLY A C 1
ATOM 587 O O . GLY A 1 73 ? -5.104 3.675 13.306 1.00 84.56 73 GLY A O 1
ATOM 588 N N . ILE A 1 74 ? -4.144 4.529 11.474 1.00 82.06 74 ILE A N 1
ATOM 589 C CA . ILE A 1 74 ? -5.018 3.881 10.500 1.00 82.06 74 ILE A CA 1
ATOM 590 C C . ILE A 1 74 ? -4.451 2.507 10.154 1.00 82.06 74 ILE A C 1
ATOM 592 O O . ILE A 1 74 ? -3.439 2.378 9.468 1.00 82.06 74 ILE A O 1
ATOM 596 N N . THR A 1 75 ? -5.148 1.461 10.586 1.00 78.56 75 THR A N 1
ATOM 597 C CA . THR A 1 75 ? -4.786 0.061 10.303 1.00 78.56 75 THR A CA 1
ATOM 598 C C . THR A 1 75 ? -5.798 -0.651 9.399 1.00 78.56 75 THR A C 1
ATOM 600 O O . THR A 1 75 ? -5.580 -1.800 9.005 1.00 78.56 75 THR A O 1
ATOM 603 N N . THR A 1 76 ? -6.894 0.026 9.034 1.00 77.38 76 THR A N 1
ATOM 604 C CA . THR A 1 76 ? -8.015 -0.527 8.259 1.00 77.38 76 THR A CA 1
ATOM 605 C C . THR A 1 76 ? -8.167 0.153 6.896 1.00 77.38 76 THR A C 1
ATOM 607 O O . THR A 1 76 ? -7.842 1.328 6.727 1.00 77.38 76 THR A O 1
ATOM 610 N N . ILE A 1 77 ? -8.722 -0.577 5.919 1.00 77.75 77 ILE A N 1
ATOM 611 C CA . ILE A 1 77 ? -8.985 -0.053 4.565 1.00 77.75 77 ILE A CA 1
ATOM 612 C C . ILE A 1 77 ? -9.930 1.152 4.613 1.00 77.75 77 ILE A C 1
ATOM 614 O O . ILE A 1 77 ? -9.704 2.133 3.912 1.00 77.75 77 ILE A O 1
ATOM 618 N N . ALA A 1 78 ? -10.983 1.086 5.434 1.00 76.12 78 ALA A N 1
ATOM 619 C CA . ALA A 1 78 ? -11.977 2.151 5.535 1.00 76.12 78 ALA A CA 1
ATOM 620 C C . ALA A 1 78 ? -11.347 3.467 6.016 1.00 76.12 78 ALA A C 1
ATOM 622 O O . ALA A 1 78 ? -11.588 4.512 5.419 1.00 76.12 78 ALA A O 1
ATOM 623 N N . GLY A 1 79 ? -10.478 3.402 7.033 1.00 74.88 79 GLY A N 1
ATOM 624 C CA . GLY A 1 79 ? -9.747 4.574 7.508 1.00 74.88 79 GLY A CA 1
ATOM 625 C C . GLY A 1 79 ? -8.772 5.118 6.464 1.00 74.88 79 GLY A C 1
ATOM 626 O O . GLY A 1 79 ? -8.671 6.328 6.306 1.00 74.88 79 GLY A O 1
ATOM 627 N N . ALA A 1 80 ? -8.101 4.249 5.703 1.00 76.81 80 ALA A N 1
ATOM 628 C CA . ALA A 1 80 ? -7.153 4.685 4.677 1.00 76.81 80 ALA A CA 1
ATOM 629 C C . ALA A 1 80 ? -7.831 5.303 3.455 1.00 76.81 80 ALA A C 1
ATOM 631 O O . ALA A 1 80 ? -7.289 6.243 2.883 1.00 76.81 80 ALA A O 1
ATOM 632 N N . ARG A 1 81 ? -9.013 4.810 3.063 1.00 75.69 81 ARG A N 1
ATOM 633 C CA . ARG A 1 81 ? -9.834 5.443 2.021 1.00 75.69 81 ARG A CA 1
ATOM 634 C C . ARG A 1 81 ? -10.320 6.808 2.476 1.00 75.69 81 ARG A C 1
ATOM 636 O O . ARG A 1 81 ? -10.018 7.777 1.797 1.00 75.69 81 ARG A O 1
ATOM 643 N N . ALA A 1 82 ? -10.923 6.888 3.662 1.00 76.44 82 ALA A N 1
ATOM 644 C CA . ALA A 1 82 ? -11.385 8.154 4.216 1.00 76.44 82 ALA A CA 1
ATOM 645 C C . ALA A 1 82 ? -10.238 9.163 4.350 1.00 76.44 82 ALA A C 1
ATOM 647 O O . ALA A 1 82 ? -10.393 10.319 3.984 1.00 76.44 82 ALA A O 1
ATOM 648 N N . GLU A 1 83 ? -9.066 8.741 4.824 1.00 75.88 83 GLU A N 1
ATOM 649 C CA . GLU A 1 83 ? -7.901 9.618 4.905 1.00 75.88 83 GLU A CA 1
ATOM 650 C C . GLU A 1 83 ? -7.416 10.026 3.514 1.00 75.88 83 GLU A C 1
ATOM 652 O O . GLU A 1 83 ? -7.207 11.212 3.299 1.00 75.88 83 GLU A O 1
ATOM 657 N N . HIS A 1 84 ? -7.295 9.097 2.559 1.00 69.75 84 HIS A N 1
ATOM 658 C CA . HIS A 1 84 ? -6.858 9.411 1.198 1.00 69.75 84 HIS A CA 1
ATOM 659 C C . HIS A 1 84 ? -7.825 10.361 0.485 1.00 69.75 84 HIS A C 1
ATOM 661 O O . HIS A 1 84 ? -7.383 11.289 -0.184 1.00 69.75 84 HIS A O 1
ATOM 667 N N . GLU A 1 85 ? -9.129 10.174 0.676 1.00 69.00 85 GLU A N 1
ATOM 668 C CA . GLU A 1 85 ? -10.169 11.086 0.209 1.00 69.00 85 GLU A CA 1
ATOM 669 C C . GLU A 1 85 ? -10.026 12.449 0.885 1.00 69.00 85 GLU A C 1
ATOM 671 O O . GLU A 1 85 ? -10.006 13.459 0.199 1.00 69.00 85 GLU A O 1
ATOM 676 N N . GLN A 1 86 ? -9.815 12.508 2.203 1.00 63.22 86 GLN A N 1
ATOM 677 C CA . GLN A 1 86 ? -9.566 13.763 2.922 1.00 63.22 86 GLN A CA 1
ATOM 678 C C . GLN A 1 86 ? -8.229 14.410 2.540 1.00 63.22 86 GLN A C 1
ATOM 680 O O . GLN A 1 86 ? -8.116 15.624 2.595 1.00 63.22 86 GLN A O 1
ATOM 685 N N . ALA A 1 87 ? -7.217 13.643 2.140 1.00 59.16 87 ALA A N 1
ATOM 686 C CA . ALA A 1 87 ? -5.919 14.135 1.688 1.00 59.16 87 ALA A CA 1
ATOM 687 C C . ALA A 1 87 ? -5.986 14.665 0.255 1.00 59.16 87 ALA A C 1
ATOM 689 O O . ALA A 1 87 ? -5.377 15.689 -0.038 1.00 59.16 87 ALA A O 1
ATOM 690 N N . GLY A 1 88 ? -6.748 13.990 -0.609 1.00 53.81 88 GLY A N 1
ATOM 691 C CA . GLY A 1 88 ? -7.105 14.474 -1.939 1.00 53.81 88 GLY A CA 1
ATOM 692 C C . GLY A 1 88 ? -8.019 15.698 -1.870 1.00 53.81 88 GLY A C 1
ATOM 693 O O . GLY A 1 88 ? -7.873 16.609 -2.673 1.00 53.81 88 GLY A O 1
ATOM 694 N N . ASN A 1 89 ? -8.890 15.772 -0.858 1.00 43.88 89 ASN A N 1
ATOM 695 C CA . ASN A 1 89 ? -9.786 16.904 -0.627 1.00 43.88 89 ASN A CA 1
ATOM 696 C C . ASN A 1 89 ? -9.124 18.048 0.164 1.00 43.88 89 ASN A C 1
ATOM 698 O O . ASN A 1 89 ? -9.551 19.190 0.052 1.00 43.88 89 ASN A O 1
ATOM 702 N N . ALA A 1 90 ? -8.055 17.782 0.923 1.00 43.69 90 ALA A N 1
ATOM 703 C CA . ALA A 1 90 ? -7.202 18.788 1.568 1.00 43.69 90 ALA A CA 1
ATOM 704 C C . ALA A 1 90 ? -6.182 19.419 0.603 1.00 43.69 90 ALA A C 1
ATOM 706 O O . ALA A 1 90 ? -5.464 20.339 0.998 1.00 43.69 90 ALA A O 1
ATOM 707 N N . ASP A 1 91 ? -6.150 18.974 -0.659 1.00 43.06 91 ASP A N 1
ATOM 708 C CA . ASP A 1 91 ? -5.645 19.788 -1.772 1.00 43.06 91 ASP A CA 1
ATOM 709 C C . ASP A 1 91 ? -6.667 20.867 -2.199 1.00 43.06 91 ASP A C 1
ATOM 711 O O . ASP A 1 91 ? -6.376 21.683 -3.065 1.00 43.06 91 ASP A O 1
ATOM 715 N N . SER A 1 92 ? -7.829 20.965 -1.530 1.00 38.31 92 SER A N 1
ATOM 716 C CA . SER A 1 92 ? -8.581 22.223 -1.453 1.00 38.31 92 SER A CA 1
ATOM 717 C C . SER A 1 92 ? -7.843 23.180 -0.509 1.00 38.31 92 SER A C 1
ATOM 719 O O . SER A 1 92 ? -7.723 22.887 0.687 1.00 38.31 92 SER A O 1
ATOM 721 N N . PRO A 1 93 ? -7.351 24.343 -0.976 1.00 38.97 93 PRO A N 1
ATOM 722 C CA . PRO A 1 93 ? -6.644 25.287 -0.124 1.00 38.97 93 PRO A CA 1
ATOM 723 C C . PRO A 1 93 ? -7.634 26.033 0.787 1.00 38.97 93 PRO A C 1
ATOM 725 O O . PRO A 1 93 ? -8.050 27.152 0.504 1.00 38.97 93 PRO A O 1
ATOM 728 N N . GLY A 1 94 ? -8.000 25.420 1.914 1.00 35.22 94 GLY A N 1
ATOM 729 C CA . GLY A 1 94 ? -8.590 26.101 3.071 1.00 35.22 94 GLY A CA 1
ATOM 730 C C . GLY A 1 94 ? -7.486 26.671 3.978 1.00 35.22 94 GLY A C 1
ATOM 731 O O . GLY A 1 94 ? -6.460 26.013 4.172 1.00 35.22 94 GLY A O 1
ATOM 732 N N . PRO A 1 95 ? -7.615 27.899 4.516 1.00 43.41 95 PRO A N 1
ATOM 733 C CA . PRO A 1 95 ? -6.469 28.677 4.967 1.00 43.41 95 PRO A CA 1
ATOM 734 C C . PRO A 1 95 ? -6.005 28.238 6.360 1.00 43.41 95 PRO A C 1
ATOM 736 O O . PRO A 1 95 ? -6.584 28.618 7.371 1.00 43.41 95 PRO A O 1
ATOM 739 N N . ALA A 1 96 ? -4.899 27.500 6.426 1.00 37.50 96 ALA A N 1
ATOM 740 C CA . ALA A 1 96 ? -4.147 27.309 7.664 1.00 37.50 96 ALA A CA 1
ATOM 741 C C . ALA A 1 96 ? -2.704 27.795 7.477 1.00 37.50 96 ALA A C 1
ATOM 743 O O . ALA A 1 96 ? -1.781 27.050 7.152 1.00 37.50 96 ALA A O 1
ATOM 744 N N . GLN A 1 97 ? -2.573 29.115 7.604 1.00 44.56 97 GLN A N 1
ATOM 745 C CA . GLN A 1 97 ? -1.482 29.847 8.249 1.00 44.56 97 GLN A CA 1
ATOM 746 C C . GLN A 1 97 ? -0.213 29.019 8.537 1.00 44.56 97 GLN A C 1
ATOM 748 O O . GLN A 1 97 ? -0.055 28.418 9.597 1.00 44.56 97 GLN A O 1
ATOM 753 N N . LYS A 1 98 ? 0.729 29.034 7.587 1.00 39.81 98 LYS A N 1
ATOM 754 C CA . LYS A 1 98 ? 2.099 28.551 7.794 1.00 39.81 98 LYS A CA 1
ATOM 755 C C . LYS A 1 98 ? 2.989 29.735 8.141 1.00 39.81 98 LYS A C 1
ATOM 757 O O . LYS A 1 98 ? 3.234 30.593 7.294 1.00 39.81 98 LYS A O 1
ATOM 762 N N . ASN A 1 99 ? 3.496 29.759 9.368 1.00 40.72 99 ASN A N 1
ATOM 763 C CA . ASN A 1 99 ? 4.711 30.505 9.649 1.00 40.72 99 ASN A CA 1
ATOM 764 C C . ASN A 1 99 ? 5.923 29.767 9.070 1.00 40.72 99 ASN A C 1
ATOM 766 O O . ASN A 1 99 ? 6.000 28.543 9.126 1.00 40.72 99 ASN A O 1
ATOM 770 N N . ALA A 1 100 ? 6.861 30.589 8.597 1.00 36.78 100 ALA A N 1
ATOM 771 C CA . ALA A 1 100 ? 8.243 30.304 8.215 1.00 36.78 100 ALA A CA 1
ATOM 772 C C . ALA A 1 100 ? 8.417 29.465 6.933 1.00 36.78 100 ALA A C 1
ATOM 774 O O . ALA A 1 100 ? 8.374 28.242 6.931 1.00 36.78 100 ALA A O 1
ATOM 775 N N . ALA A 1 101 ? 8.460 30.099 5.759 1.00 47.94 101 ALA A N 1
ATOM 776 C CA . ALA A 1 101 ? 9.625 30.806 5.210 1.00 47.94 101 ALA A CA 1
ATOM 777 C C . ALA A 1 101 ? 10.825 29.873 4.996 1.00 47.94 101 ALA A C 1
ATOM 779 O O . ALA A 1 101 ? 11.569 29.607 5.929 1.00 47.94 101 ALA A O 1
ATOM 780 N N . LEU A 1 102 ? 10.998 29.423 3.748 1.00 46.38 102 LEU A N 1
ATOM 781 C CA . LEU A 1 102 ? 12.250 29.475 2.980 1.00 46.38 102 LEU A CA 1
ATOM 782 C C . LEU A 1 102 ? 11.963 29.023 1.531 1.00 46.38 102 LEU A C 1
ATOM 784 O O . LEU A 1 102 ? 11.369 27.973 1.295 1.00 46.38 102 LEU A O 1
ATOM 788 N N . SER A 1 103 ? 12.396 29.854 0.575 1.00 45.06 103 SER A N 1
ATOM 789 C CA . SER A 1 103 ? 12.545 29.558 -0.867 1.00 45.06 103 SER A CA 1
ATOM 790 C C . SER A 1 103 ? 11.306 29.693 -1.777 1.00 45.06 103 SER A C 1
ATOM 792 O O . SER A 1 103 ? 10.895 28.753 -2.452 1.00 45.06 103 SER A O 1
ATOM 794 N N . ARG A 1 104 ? 10.756 30.914 -1.869 1.00 52.66 104 ARG A N 1
ATOM 795 C CA . ARG A 1 104 ? 9.637 31.319 -2.757 1.00 52.66 104 ARG A CA 1
ATOM 796 C C . ARG A 1 104 ? 10.019 31.550 -4.241 1.00 52.66 104 ARG A C 1
ATOM 798 O O . ARG A 1 104 ? 9.136 31.780 -5.055 1.00 52.66 104 ARG A O 1
ATOM 805 N N . ALA A 1 105 ? 11.294 31.500 -4.629 1.00 55.06 105 ALA A N 1
ATOM 806 C CA . ALA A 1 105 ? 11.737 32.169 -5.864 1.00 55.06 105 ALA A CA 1
ATOM 807 C C . ALA A 1 105 ? 11.824 31.325 -7.159 1.00 55.06 105 ALA A C 1
ATOM 809 O O . ALA A 1 105 ? 12.179 31.887 -8.187 1.00 55.06 105 ALA A O 1
ATOM 810 N N . LEU A 1 106 ? 11.545 30.013 -7.163 1.00 55.94 106 LEU A N 1
ATOM 811 C CA . LEU A 1 106 ? 11.883 29.157 -8.326 1.00 55.94 106 LEU A CA 1
ATOM 812 C C . LEU A 1 106 ? 10.831 28.103 -8.713 1.00 55.94 106 LEU A C 1
ATOM 814 O O . LEU A 1 106 ? 11.167 27.108 -9.348 1.00 55.94 106 LEU A O 1
ATOM 818 N N . ARG A 1 107 ? 9.554 28.279 -8.357 1.00 49.56 107 ARG A N 1
ATOM 819 C CA . ARG A 1 107 ? 8.498 27.347 -8.795 1.00 49.56 107 ARG A CA 1
ATOM 820 C C . ARG A 1 107 ? 7.580 28.024 -9.818 1.00 49.56 107 ARG A C 1
ATOM 822 O O . ARG A 1 107 ? 6.859 28.940 -9.425 1.00 49.56 107 ARG A O 1
ATOM 829 N N . PRO A 1 108 ? 7.583 27.604 -11.100 1.00 52.00 108 PRO A N 1
ATOM 830 C CA . PRO A 1 108 ? 6.500 27.930 -12.023 1.00 52.00 108 PRO A CA 1
ATOM 831 C C . PRO A 1 108 ? 5.166 27.469 -11.413 1.00 52.00 108 PRO A C 1
ATOM 833 O O . PRO A 1 108 ? 5.160 26.447 -10.718 1.00 52.00 108 PRO A O 1
ATOM 836 N N . PRO A 1 109 ? 4.048 28.185 -11.627 1.00 48.50 109 PRO A N 1
ATOM 837 C C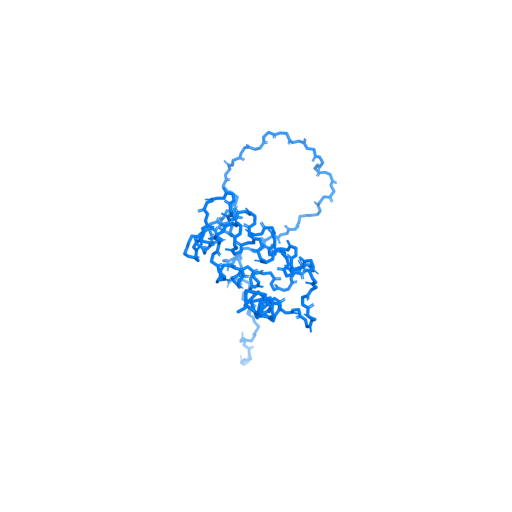A . PRO A 1 109 ? 2.755 27.781 -11.091 1.00 48.50 109 PRO A CA 1
ATOM 838 C C . PRO A 1 109 ? 2.314 26.477 -11.765 1.00 48.50 109 PRO A C 1
ATOM 840 O O . PRO A 1 109 ? 1.738 26.479 -12.851 1.00 48.50 109 PRO A O 1
ATOM 843 N N . GLN A 1 110 ? 2.612 25.349 -11.125 1.00 55.16 110 GLN A N 1
ATOM 844 C CA . GLN A 1 110 ? 2.012 24.067 -11.458 1.00 55.16 110 GLN A CA 1
ATOM 845 C C . GLN A 1 110 ? 0.529 24.201 -11.100 1.00 55.16 110 GLN A C 1
ATOM 847 O O . GLN A 1 110 ? 0.180 24.241 -9.921 1.00 55.16 110 GLN A O 1
ATOM 852 N N . ARG A 1 111 ? -0.341 24.363 -12.100 1.00 57.94 111 ARG A N 1
ATOM 853 C CA . ARG A 1 111 ? -1.784 24.249 -11.881 1.00 57.94 111 ARG A CA 1
ATOM 854 C C . ARG A 1 111 ? -2.066 22.797 -11.513 1.00 57.94 111 ARG A C 1
ATOM 856 O O . ARG A 1 111 ? -1.893 21.911 -12.346 1.00 57.94 111 ARG A O 1
ATOM 863 N N . THR A 1 112 ? -2.406 22.562 -10.253 1.00 41.34 112 THR A N 1
ATOM 864 C CA . THR A 1 112 ? -2.975 21.300 -9.797 1.00 41.34 112 THR A CA 1
ATOM 865 C C . THR A 1 112 ? -4.442 21.328 -10.198 1.00 41.34 112 THR A C 1
ATOM 867 O O .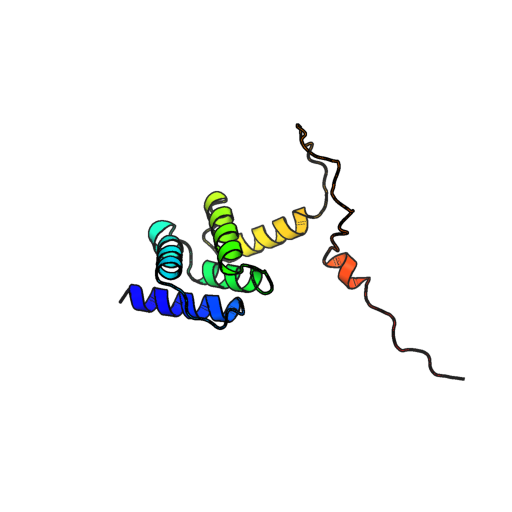 THR A 1 112 ? -5.175 22.240 -9.828 1.00 41.34 112 THR A O 1
ATOM 870 N N . TYR A 1 113 ? -4.839 20.405 -11.067 1.00 40.56 113 TYR A N 1
ATOM 871 C CA . TYR A 1 113 ? -6.236 20.255 -11.453 1.00 40.56 113 TYR A CA 1
ATOM 872 C C . TYR A 1 113 ? -6.893 19.316 -10.448 1.00 40.56 113 TYR A C 1
ATOM 874 O O . TYR A 1 113 ? -6.423 18.194 -10.247 1.00 40.56 113 TYR A O 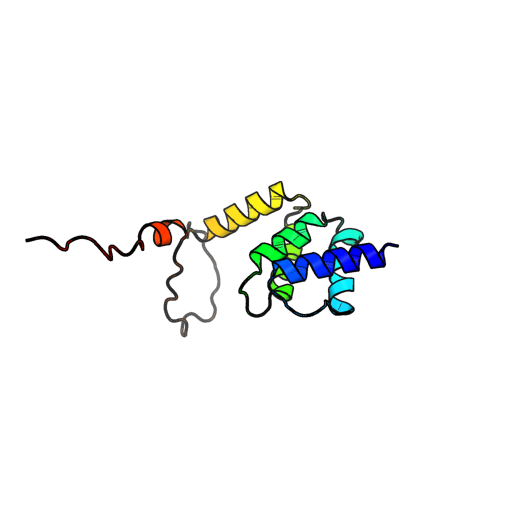1
ATOM 882 N N . SER A 1 114 ? -7.949 19.795 -9.804 1.00 45.91 114 SER A N 1
ATOM 883 C CA . SER A 1 114 ? -8.791 18.991 -8.926 1.00 45.91 114 SER A CA 1
ATOM 884 C C . SER A 1 114 ? -9.632 17.999 -9.751 1.00 45.91 114 SER A C 1
ATOM 886 O O . SER A 1 114 ? -9.840 18.179 -10.953 1.00 45.91 114 SER A O 1
ATOM 888 N N . ALA A 1 115 ? -10.129 16.926 -9.128 1.00 48.12 115 ALA A N 1
ATOM 889 C CA . ALA A 1 115 ? -10.972 15.937 -9.812 1.00 48.12 115 ALA A CA 1
ATOM 890 C C . ALA A 1 115 ? -12.313 16.523 -10.314 1.00 48.12 115 ALA A C 1
ATOM 892 O O . ALA A 1 115 ? -12.941 15.950 -11.204 1.00 48.12 115 ALA A O 1
ATOM 893 N N . GLU A 1 116 ? -12.733 17.664 -9.765 1.00 50.44 116 GLU A N 1
ATOM 894 C CA . GLU A 1 116 ? -13.861 18.475 -10.235 1.00 50.44 116 GLU A CA 1
ATOM 895 C C . GLU A 1 116 ? -13.467 19.387 -11.416 1.00 50.44 116 GLU A C 1
ATOM 897 O O . GLU A 1 116 ? -14.211 19.457 -12.394 1.00 50.44 116 GLU A O 1
ATOM 902 N N . ASP A 1 117 ? -12.261 19.974 -11.422 1.00 46.47 117 ASP A N 1
ATOM 903 C CA . ASP A 1 117 ? -11.727 20.703 -12.586 1.00 46.47 117 ASP A CA 1
ATOM 904 C C . ASP A 1 117 ? -11.562 19.781 -13.804 1.00 46.47 117 ASP A C 1
ATOM 906 O O . ASP A 1 117 ? -11.878 20.172 -14.926 1.00 46.47 117 ASP A O 1
ATOM 910 N N . LEU A 1 118 ? -11.130 18.528 -13.604 1.00 53.31 118 LEU A N 1
ATOM 911 C CA . LEU A 1 118 ? -11.036 17.534 -14.684 1.00 53.31 118 LEU A CA 1
ATOM 912 C C . LEU A 1 118 ? -12.395 17.186 -15.309 1.00 53.31 118 LEU A C 1
ATOM 914 O O . LEU A 1 118 ? -12.438 16.863 -16.495 1.00 53.31 118 LEU A O 1
ATOM 918 N N . GLN A 1 119 ? -13.494 17.269 -14.552 1.00 53.69 119 GLN A N 1
ATOM 919 C CA . GLN A 1 119 ? -14.844 17.033 -15.081 1.00 53.69 119 GLN A CA 1
ATOM 920 C C . GLN A 1 119 ? -15.334 18.197 -15.954 1.00 53.69 119 GLN A C 1
ATOM 922 O O . GLN A 1 119 ? -16.139 17.983 -16.858 1.00 53.69 119 GLN A O 1
ATOM 927 N N . HIS A 1 120 ? -14.804 19.408 -15.751 1.00 49.34 120 HIS A N 1
ATOM 928 C CA . HIS A 1 120 ? -15.062 20.565 -16.613 1.00 49.34 120 HIS A CA 1
ATOM 929 C C . HIS A 1 120 ? -14.081 20.705 -17.789 1.00 49.34 120 HIS A C 1
ATOM 931 O O . HIS A 1 120 ? -14.385 21.416 -18.746 1.00 49.34 120 HIS A O 1
ATOM 937 N N . ILE A 1 121 ? -12.95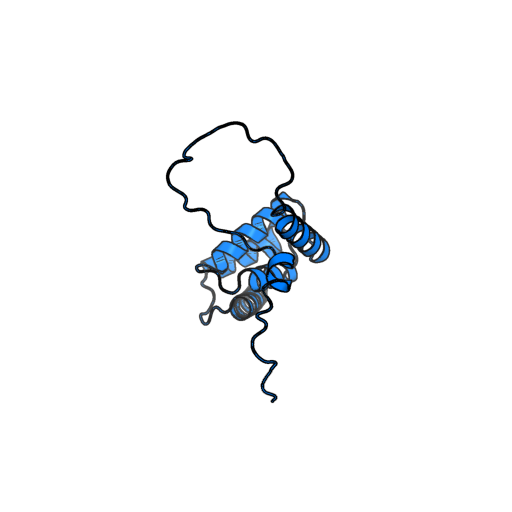5 19.981 -17.783 1.00 56.47 121 ILE A N 1
ATOM 938 C CA . ILE A 1 121 ? -12.008 19.874 -18.914 1.00 56.47 121 ILE A CA 1
ATOM 939 C C . ILE A 1 121 ? -12.471 18.785 -19.915 1.00 56.47 121 ILE A C 1
ATOM 941 O O . ILE A 1 121 ? -11.695 18.221 -20.685 1.00 56.47 121 ILE A O 1
ATOM 945 N N . GLY A 1 122 ? -13.774 18.489 -19.937 1.00 44.31 122 GLY A N 1
ATOM 946 C CA . GLY A 1 122 ? -14.419 17.759 -21.021 1.00 44.31 122 GLY A CA 1
ATOM 947 C C . GLY A 1 122 ? -14.365 18.590 -22.299 1.00 44.31 122 GLY A C 1
ATOM 948 O O . GLY A 1 122 ? -15.162 19.503 -22.502 1.00 44.31 122 GLY A O 1
ATOM 949 N N . ILE A 1 123 ? -13.385 18.287 -23.144 1.00 51.72 123 ILE A N 1
ATOM 950 C CA . ILE A 1 123 ? -13.241 18.829 -24.490 1.00 51.72 123 ILE A CA 1
ATOM 951 C C . ILE A 1 123 ? -14.563 18.598 -25.245 1.00 51.72 123 ILE A C 1
ATOM 953 O O . ILE A 1 123 ? -14.907 17.457 -25.544 1.00 51.72 123 ILE A O 1
ATOM 957 N N . LYS A 1 124 ? -15.289 19.671 -25.591 1.00 46.88 124 LYS A N 1
ATOM 958 C CA . LYS A 1 124 ? -16.278 19.647 -26.681 1.00 46.88 124 LYS A CA 1
ATOM 959 C C . LYS A 1 124 ? -15.502 19.511 -27.996 1.00 46.88 124 LYS A C 1
ATOM 961 O O . LYS A 1 124 ? -15.136 20.504 -28.617 1.00 46.88 124 LYS A O 1
ATOM 966 N N . LEU A 1 125 ? -15.158 18.281 -28.357 1.00 49.38 125 LEU A N 1
ATOM 967 C CA . LEU A 1 125 ? -14.668 17.912 -29.680 1.00 49.38 125 LEU A CA 1
ATOM 968 C C . LEU A 1 125 ? -15.688 16.914 -30.230 1.00 49.38 125 LEU A C 1
ATOM 970 O O . LEU A 1 125 ? -15.814 15.836 -29.658 1.00 49.38 125 LEU A O 1
ATOM 974 N N . LEU A 1 126 ? -16.364 17.310 -31.313 1.00 46.28 126 LEU A N 1
ATOM 975 C CA . LEU A 1 126 ? -17.464 16.649 -32.043 1.00 46.28 126 LEU A CA 1
ATOM 976 C C . LEU A 1 126 ? -18.899 17.014 -31.613 1.00 46.28 126 LEU A C 1
ATOM 978 O O . LEU A 1 126 ? -19.455 16.406 -30.707 1.00 46.28 126 LEU A O 1
ATOM 982 N N . ASP A 1 127 ? -19.412 18.047 -32.288 1.00 48.62 127 ASP A N 1
ATOM 983 C CA . ASP A 1 127 ? -20.784 18.347 -32.766 1.00 48.62 127 ASP A CA 1
ATOM 984 C C . ASP A 1 127 ? -20.698 19.857 -33.082 1.00 48.62 127 ASP A C 1
ATOM 986 O O . ASP A 1 127 ? -20.432 20.641 -32.173 1.00 48.62 127 ASP A O 1
ATOM 990 N N . ASP A 1 128 ? -20.622 20.338 -34.322 1.00 40.69 128 ASP A N 1
ATOM 991 C CA . ASP A 1 128 ? -21.578 20.135 -35.407 1.00 40.69 128 ASP A CA 1
ATOM 992 C C . ASP A 1 128 ? -20.860 20.014 -36.777 1.00 40.69 128 ASP A C 1
ATOM 994 O O . ASP A 1 128 ? -20.216 20.954 -37.251 1.00 40.69 128 ASP A O 1
ATOM 998 N N . GLU A 1 129 ? -20.978 18.855 -37.426 1.00 49.81 129 GLU A N 1
ATOM 999 C CA . GLU A 1 129 ? -21.280 18.833 -38.859 1.00 49.81 129 GLU A CA 1
ATOM 1000 C C . GLU A 1 129 ? -22.804 18.942 -38.928 1.00 49.81 129 GLU A C 1
ATOM 1002 O O . GLU A 1 129 ? -23.456 18.050 -38.405 1.00 49.81 129 GLU A O 1
ATOM 1007 N N . ASP A 1 130 ? -23.355 20.028 -39.475 1.00 40.78 130 ASP A N 1
ATOM 1008 C CA . ASP A 1 130 ? -24.539 20.003 -40.347 1.00 40.78 130 ASP A CA 1
ATOM 1009 C C . ASP A 1 130 ? -24.919 21.429 -40.815 1.00 40.78 130 ASP A C 1
ATOM 1011 O O . ASP A 1 130 ? -25.019 22.366 -40.021 1.00 40.78 130 ASP A O 1
ATOM 1015 N N . GLU A 1 131 ? -25.147 21.505 -42.134 1.00 42.38 131 GLU A N 1
ATOM 1016 C CA . GLU A 1 131 ? -25.714 22.571 -42.997 1.00 42.38 131 GLU A CA 1
ATOM 1017 C C . GLU A 1 131 ? -24.855 23.761 -43.480 1.00 42.38 131 GLU A C 1
ATOM 1019 O O . GLU A 1 131 ? -24.652 24.764 -42.758 1.00 42.38 131 GLU A O 1
#

Sequence (131 aa):
RRQAAVEDLAANAFRRAGIPRRATAAQRMQMETWVYAWHMSPELALLSAEYATGESRPFSAMDRMMKRWHEAGITTIAGARAEHEQAGNADSPGPAQKNAALSRALRPPQRTYSAEDLQHIGIKLLDDEDE